Protein AF-A0A7W0F6B5-F1 (afdb_monomer_lite)

Secondary structure (DSSP, 8-state):
--HHHHHHIIIIIS---TT-EEEEEEEE--TT----HHHHHHHHHHHHHHHHHHHHHTTTSSEEEEEEEE--SSTTPPPPHHHHHHHH-HHHHHHH-

pLDDT: mean 90.69, std 7.32, range [60.78, 97.38]

Sequence (97 aa):
MTAKTLRNIFSVNLSVKKTESVLVFTDMPFKEEVVRDADRCRRERLRDIAILTAETGKGFCKKILYHEYPATGSHGAEPPKELWAMAFGEKAFNELK

Radius of gyration: 15.24 Å; chains: 1; bounding box: 41×27×35 Å

Foldseek 3Di:
DDLVVLLCVQCPVVNAAQADEEEQEDEDADPPDPADPVVNVVRVVVVVVSVSSQVSCVVHYNYYHYYYYHDPPDPPDDDDLVVVCVVPNPVVSVVVD

Structure (mmCIF, N/CA/C/O backbone):
data_AF-A0A7W0F6B5-F1
#
_entry.id   AF-A0A7W0F6B5-F1
#
loop_
_atom_site.group_PDB
_atom_site.id
_atom_site.type_symbol
_atom_site.label_atom_id
_atom_site.label_alt_id
_atom_site.label_comp_id
_atom_site.label_asym_id
_atom_site.label_entity_id
_atom_site.label_seq_id
_atom_site.pdbx_PDB_ins_code
_atom_site.Cartn_x
_atom_site.Cartn_y
_atom_site.Cartn_z
_atom_site.occupancy
_atom_site.B_iso_or_equiv
_atom_site.auth_seq_id
_atom_site.auth_comp_id
_atom_site.auth_asym_id
_atom_site.auth_atom_id
_atom_site.pdbx_PDB_model_num
ATOM 1 N N . MET 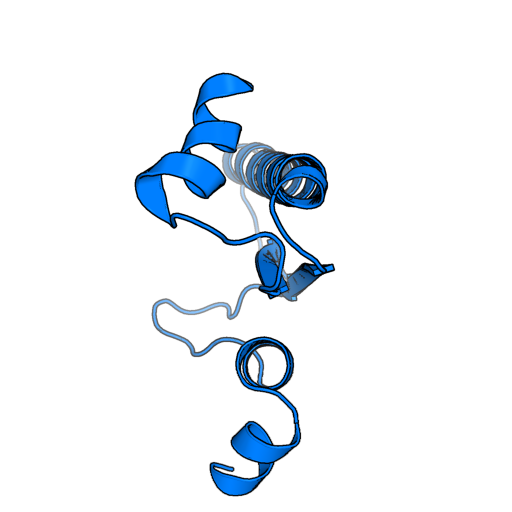A 1 1 ? 13.857 11.262 1.002 1.00 60.78 1 MET A N 1
ATOM 2 C CA . MET A 1 1 ? 12.519 11.463 1.606 1.00 60.78 1 MET A CA 1
ATOM 3 C C . MET A 1 1 ? 12.695 11.540 3.116 1.00 60.78 1 MET A C 1
ATOM 5 O O . MET A 1 1 ? 13.454 10.740 3.643 1.00 60.78 1 MET A O 1
ATOM 9 N N . THR A 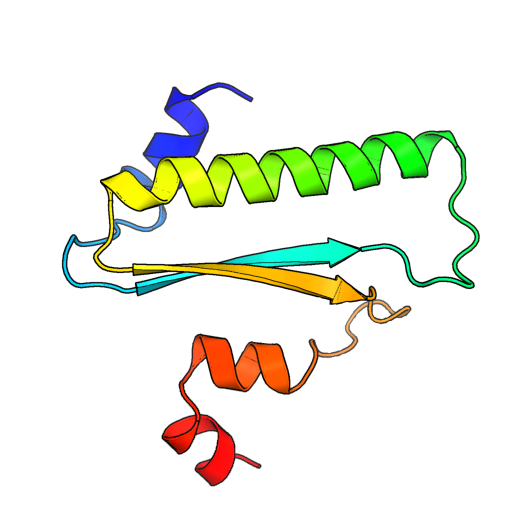1 2 ? 12.100 12.516 3.809 1.00 78.50 2 THR A N 1
ATOM 10 C CA . THR A 1 2 ? 12.285 12.638 5.270 1.00 78.50 2 THR A CA 1
ATOM 11 C C . THR A 1 2 ? 11.210 11.855 6.021 1.00 78.50 2 THR A C 1
ATOM 13 O O . THR A 1 2 ? 10.075 11.763 5.553 1.00 78.50 2 THR A O 1
ATOM 16 N N . ALA A 1 3 ? 11.523 11.349 7.217 1.00 83.06 3 ALA A N 1
ATOM 17 C CA . ALA A 1 3 ? 10.539 10.677 8.074 1.00 83.06 3 ALA A CA 1
ATOM 18 C C . ALA A 1 3 ? 9.329 11.576 8.406 1.00 83.06 3 ALA A C 1
ATOM 20 O O . ALA A 1 3 ? 8.217 11.093 8.606 1.00 83.06 3 ALA A O 1
ATOM 21 N N . LYS A 1 4 ? 9.525 12.903 8.427 1.00 93.38 4 LYS A N 1
ATOM 22 C CA . LYS A 1 4 ? 8.445 13.886 8.587 1.00 93.38 4 LYS A CA 1
ATOM 23 C C . LYS A 1 4 ? 7.468 13.852 7.410 1.00 93.38 4 LYS A C 1
ATOM 25 O O . LYS A 1 4 ? 6.265 13.873 7.636 1.00 93.38 4 LYS A O 1
ATOM 30 N N . THR A 1 5 ? 7.972 13.759 6.179 1.00 94.81 5 THR A N 1
ATOM 31 C CA . THR A 1 5 ? 7.139 13.685 4.971 1.00 94.81 5 THR A CA 1
ATOM 32 C C . THR A 1 5 ? 6.207 12.479 5.020 1.00 94.81 5 THR A C 1
ATOM 34 O O . THR A 1 5 ? 5.009 12.640 4.827 1.00 94.81 5 THR A O 1
ATOM 37 N N . LEU A 1 6 ? 6.731 11.295 5.352 1.00 93.69 6 LEU A N 1
ATOM 38 C CA . LEU A 1 6 ? 5.915 10.081 5.436 1.00 93.69 6 LEU A CA 1
ATOM 39 C C . LEU A 1 6 ? 4.860 10.167 6.536 1.00 93.69 6 LEU A C 1
ATOM 41 O O . LEU A 1 6 ? 3.708 9.828 6.300 1.00 93.69 6 LEU A O 1
ATOM 45 N N . ARG A 1 7 ? 5.211 10.689 7.716 1.00 95.38 7 ARG A N 1
ATOM 46 C CA . ARG A 1 7 ? 4.228 10.915 8.785 1.00 95.38 7 ARG A CA 1
ATOM 47 C C . ARG A 1 7 ? 3.109 11.860 8.350 1.00 95.38 7 ARG A C 1
ATOM 49 O O . ARG A 1 7 ? 1.949 11.574 8.627 1.00 95.38 7 ARG A O 1
ATOM 56 N N . ASN A 1 8 ? 3.446 12.933 7.634 1.00 97.12 8 ASN A N 1
ATOM 57 C CA . ASN A 1 8 ? 2.459 13.889 7.136 1.00 97.12 8 ASN A CA 1
ATOM 58 C C . ASN A 1 8 ? 1.480 13.262 6.134 1.00 97.12 8 ASN A C 1
ATOM 60 O O . ASN A 1 8 ? 0.319 13.658 6.135 1.00 97.12 8 ASN A O 1
ATOM 64 N N . ILE A 1 9 ? 1.896 12.262 5.344 1.00 96.44 9 ILE A N 1
ATOM 65 C CA . ILE A 1 9 ? 0.967 11.529 4.467 1.00 96.44 9 ILE A CA 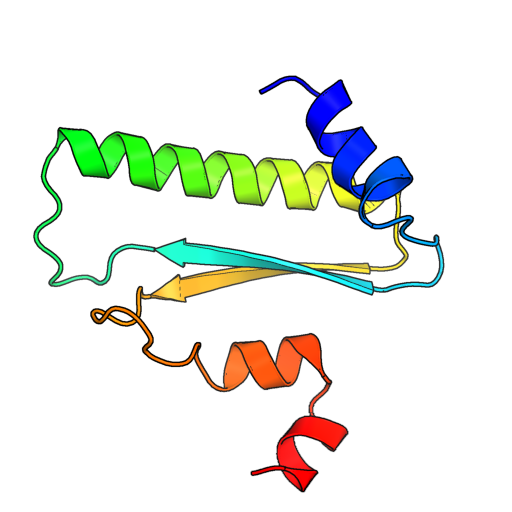1
ATOM 66 C C . ILE A 1 9 ? -0.185 10.950 5.296 1.00 96.44 9 ILE A C 1
ATOM 68 O O . ILE A 1 9 ? -1.347 11.140 4.949 1.00 96.44 9 ILE A O 1
ATOM 72 N N . PHE A 1 10 ? 0.122 10.309 6.424 1.00 97.00 10 PHE A N 1
ATOM 73 C CA . PHE A 1 10 ? -0.898 9.718 7.288 1.00 97.00 10 PHE A CA 1
ATOM 74 C C . PHE A 1 10 ? -1.675 10.767 8.087 1.00 97.00 10 PHE A C 1
ATOM 76 O O . PHE A 1 10 ? -2.899 10.706 8.124 1.00 97.00 10 PHE A O 1
ATOM 83 N N . SER A 1 11 ? -0.999 11.722 8.730 1.00 96.00 11 SER A N 1
ATOM 84 C CA . SER A 1 11 ? -1.653 12.630 9.683 1.00 96.00 11 SER A CA 1
ATOM 85 C C . SER A 1 11 ? -2.284 13.872 9.057 1.00 96.00 11 SER A C 1
ATOM 87 O O . SER A 1 11 ? -3.272 14.374 9.587 1.00 96.00 11 SER A O 1
ATOM 89 N N . VAL A 1 12 ? -1.720 14.383 7.960 1.00 96.56 12 VAL A N 1
ATOM 90 C CA . VAL A 1 12 ? -2.144 15.639 7.325 1.00 96.56 12 VAL A CA 1
ATOM 91 C C . VAL A 1 12 ? -2.910 15.360 6.040 1.00 96.56 12 VAL A C 1
ATOM 93 O O . VAL A 1 12 ? -4.036 15.819 5.902 1.00 96.56 12 VAL A O 1
ATOM 96 N N . ASN A 1 13 ? -2.321 14.608 5.106 1.00 96.94 13 ASN A N 1
ATOM 97 C CA . ASN A 1 13 ? -2.912 14.410 3.781 1.00 96.94 13 ASN A CA 1
ATOM 98 C C . ASN A 1 13 ? -4.126 13.478 3.824 1.00 96.94 13 ASN A C 1
ATOM 100 O O . ASN A 1 13 ? -5.181 13.822 3.303 1.0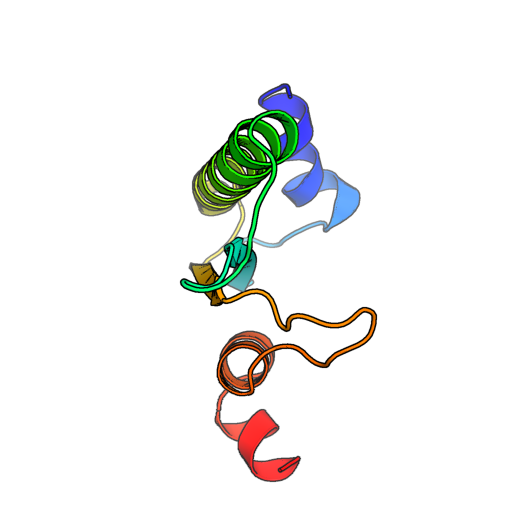0 96.94 13 ASN A O 1
ATOM 104 N N . LEU A 1 14 ? -3.961 12.298 4.422 1.00 96.06 14 LEU A N 1
ATOM 105 C CA . LEU A 1 14 ? -5.007 11.277 4.488 1.00 96.06 14 LEU A CA 1
ATOM 106 C C . LEU A 1 14 ? -5.832 11.359 5.777 1.00 96.06 14 LEU A C 1
ATOM 108 O O . LEU A 1 14 ? -6.914 10.787 5.836 1.00 96.06 14 LEU A O 1
ATOM 112 N N . SER A 1 15 ? -5.330 12.063 6.798 1.00 97.38 15 SER A N 1
ATOM 113 C CA . SER A 1 15 ? -5.969 12.205 8.114 1.00 97.38 15 SER A CA 1
ATOM 114 C C . SER A 1 15 ? -6.442 10.866 8.709 1.00 97.38 15 SER A C 1
ATOM 116 O O . SER A 1 15 ? -7.554 10.733 9.218 1.00 97.38 15 SER A O 1
ATOM 118 N N . VAL A 1 16 ? -5.575 9.855 8.622 1.00 97.19 16 VAL A N 1
ATOM 119 C CA . VAL A 1 16 ? -5.874 8.474 9.011 1.00 97.19 16 VAL A CA 1
ATOM 120 C C . VAL A 1 16 ? -6.168 8.381 10.504 1.00 97.19 16 VAL A C 1
ATOM 122 O O . VAL A 1 16 ? -5.410 8.877 11.345 1.00 97.19 16 VAL A O 1
ATOM 125 N N . LYS A 1 17 ? -7.248 7.680 10.844 1.00 97.06 17 LYS A N 1
ATOM 126 C CA . LYS A 1 17 ? -7.676 7.430 12.221 1.00 97.06 17 LYS A CA 1
ATOM 127 C C . LYS A 1 17 ? -7.142 6.100 12.737 1.00 97.06 17 LYS A C 1
ATOM 129 O O . LYS A 1 17 ? -7.011 5.112 12.017 1.00 97.06 17 LYS A O 1
ATOM 134 N N . LYS A 1 18 ? -6.972 6.024 14.058 1.00 96.00 18 LYS A N 1
ATOM 135 C CA . LYS A 1 18 ? -6.522 4.814 14.771 1.00 96.00 18 LYS A CA 1
ATOM 136 C C . LYS A 1 18 ? -7.432 3.599 14.592 1.00 96.00 18 LYS A C 1
ATOM 138 O O . LYS A 1 18 ? -6.998 2.489 14.864 1.00 96.00 18 LYS A O 1
ATOM 143 N N . THR A 1 19 ? -8.679 3.794 14.172 1.00 96.94 19 THR A N 1
ATOM 144 C CA . THR A 1 19 ? -9.660 2.727 13.927 1.00 96.94 19 THR A CA 1
ATOM 145 C C . THR A 1 19 ? -9.651 2.215 12.489 1.00 96.94 19 THR A C 1
ATOM 147 O O . THR A 1 19 ? -10.230 1.165 12.220 1.00 96.94 19 THR A O 1
ATOM 150 N N . GLU A 1 20 ? -9.025 2.947 11.568 1.00 96.00 20 GLU A N 1
ATOM 151 C CA . GLU A 1 20 ? -9.045 2.652 10.137 1.00 96.00 20 GLU A CA 1
ATOM 152 C C . GLU A 1 20 ? -7.986 1.613 9.763 1.00 96.00 20 GLU A C 1
ATOM 154 O O . GLU A 1 20 ? -7.046 1.339 10.516 1.00 96.00 20 GLU A O 1
ATOM 159 N N . SER A 1 21 ? -8.165 1.014 8.588 1.00 95.81 21 SER A N 1
ATOM 160 C CA . SER A 1 21 ? -7.180 0.134 7.964 1.00 95.81 21 SER A CA 1
ATOM 161 C C . SER A 1 21 ? -6.625 0.813 6.720 1.00 95.81 21 SER A C 1
ATOM 163 O O . SER A 1 21 ? -7.378 1.450 5.989 1.00 95.81 21 SER A O 1
ATOM 165 N N . VAL A 1 22 ? -5.324 0.676 6.480 1.00 97.12 22 VAL A N 1
ATOM 166 C CA . VAL A 1 22 ? -4.650 1.270 5.321 1.00 97.12 22 VAL A CA 1
ATOM 167 C C . VAL A 1 22 ? -3.996 0.175 4.494 1.00 97.12 22 VAL A C 1
ATOM 169 O O . VAL A 1 22 ? -3.304 -0.684 5.039 1.00 97.12 22 VAL A O 1
ATOM 172 N N . LEU A 1 23 ? -4.190 0.226 3.179 1.00 97.38 23 LEU A N 1
ATOM 173 C CA . LEU A 1 23 ? -3.484 -0.602 2.209 1.00 97.38 23 LEU A CA 1
ATOM 174 C C . LEU A 1 23 ? -2.407 0.241 1.524 1.00 97.38 23 LEU A C 1
ATOM 176 O O . LEU A 1 23 ? -2.704 1.269 0.920 1.00 97.38 23 LEU A O 1
ATOM 180 N N . VAL A 1 24 ? -1.159 -0.202 1.621 1.00 97.06 24 VAL A N 1
ATOM 181 C CA . VAL A 1 24 ? -0.019 0.342 0.885 1.00 97.06 24 VAL A CA 1
ATOM 182 C C . VAL A 1 24 ? 0.382 -0.697 -0.147 1.00 97.06 24 VAL A C 1
ATOM 184 O O . VAL A 1 24 ? 0.610 -1.855 0.198 1.00 97.06 24 VAL A O 1
ATOM 187 N N . PHE A 1 25 ? 0.479 -0.303 -1.408 1.00 95.88 25 PHE A N 1
ATOM 188 C CA . PHE A 1 25 ? 0.873 -1.219 -2.467 1.00 95.8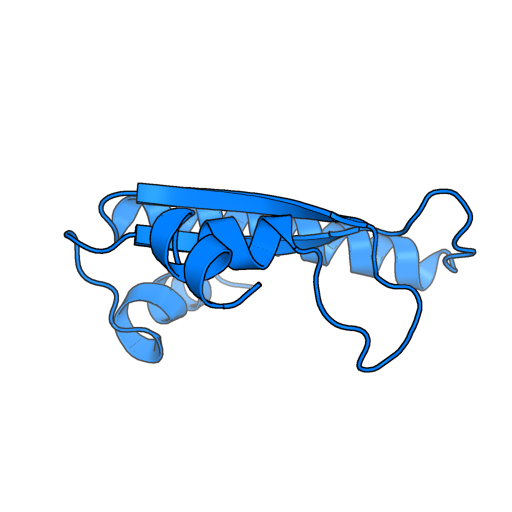8 25 PHE A CA 1
ATOM 189 C C . PHE A 1 25 ? 1.848 -0.576 -3.441 1.00 95.88 25 PHE A C 1
ATOM 191 O O . PHE A 1 25 ? 1.916 0.647 -3.554 1.00 95.88 25 PHE A O 1
ATOM 198 N N . THR A 1 26 ? 2.599 -1.418 -4.142 1.00 94.19 26 THR A N 1
ATOM 199 C CA . THR A 1 26 ? 3.497 -1.003 -5.220 1.00 94.19 26 THR A CA 1
ATOM 200 C C . THR A 1 26 ? 3.578 -2.090 -6.276 1.00 94.19 26 THR A C 1
ATOM 202 O O . THR A 1 26 ? 3.426 -3.275 -5.973 1.00 94.19 26 THR A O 1
ATOM 205 N N . ASP A 1 27 ? 3.829 -1.684 -7.513 1.00 91.00 27 ASP A N 1
ATOM 206 C CA . ASP A 1 27 ? 4.107 -2.612 -8.591 1.00 91.00 27 ASP A CA 1
ATOM 207 C C . ASP A 1 27 ? 5.603 -2.958 -8.656 1.00 91.00 27 ASP A C 1
ATOM 209 O O . ASP A 1 27 ? 6.477 -2.153 -8.319 1.00 91.00 27 ASP A O 1
ATOM 213 N N . MET A 1 28 ? 5.892 -4.179 -9.093 1.00 89.19 28 MET A N 1
ATOM 214 C CA . MET A 1 28 ? 7.237 -4.702 -9.317 1.00 89.19 28 MET A CA 1
ATOM 215 C C . MET A 1 28 ? 7.398 -5.086 -10.787 1.00 89.19 28 MET A C 1
ATOM 217 O O . MET A 1 28 ? 6.434 -5.568 -11.384 1.00 89.19 28 MET A O 1
ATOM 221 N N . PRO A 1 29 ? 8.591 -4.920 -11.387 1.00 86.50 29 PRO A N 1
ATOM 222 C CA . PRO A 1 29 ? 8.824 -5.411 -12.737 1.00 86.50 29 PRO A CA 1
ATOM 223 C C . PRO A 1 29 ? 8.447 -6.888 -12.874 1.00 86.50 29 PRO A C 1
ATOM 225 O O . PRO A 1 29 ? 8.810 -7.698 -12.016 1.00 86.50 29 PRO A O 1
ATOM 228 N N . PHE A 1 30 ? 7.719 -7.244 -13.933 1.00 82.94 30 PHE A N 1
ATOM 229 C CA . PHE A 1 30 ? 7.430 -8.654 -14.213 1.00 82.94 30 PHE A CA 1
ATOM 230 C C . PHE A 1 30 ? 8.671 -9.345 -14.803 1.00 82.94 30 PHE A C 1
ATOM 232 O O . PHE A 1 30 ? 9.609 -8.687 -15.253 1.00 82.94 30 PHE A O 1
ATOM 239 N N . LYS A 1 31 ? 8.722 -10.683 -14.753 1.00 74.38 31 LYS A N 1
ATOM 240 C CA . LYS A 1 31 ? 9.950 -11.460 -15.019 1.00 74.38 31 LYS A CA 1
ATOM 241 C C . LYS A 1 31 ? 10.547 -11.212 -16.407 1.00 74.38 31 LYS A C 1
ATOM 243 O O . LYS A 1 31 ? 11.763 -11.258 -16.561 1.00 74.38 31 LYS A O 1
ATOM 248 N N . GLU A 1 32 ? 9.700 -10.952 -17.392 1.00 78.94 32 GLU A N 1
ATOM 249 C CA . GLU A 1 32 ? 10.069 -10.754 -18.791 1.00 78.94 32 GLU A CA 1
ATOM 250 C C . GLU A 1 32 ? 10.220 -9.263 -19.167 1.00 78.94 32 GLU A C 1
ATOM 252 O O . GLU A 1 32 ? 10.519 -8.942 -20.317 1.00 78.94 32 GLU A O 1
ATOM 257 N N . GLU A 1 33 ? 10.031 -8.337 -18.217 1.00 79.38 33 GLU A N 1
ATOM 258 C CA . GLU A 1 33 ? 10.173 -6.897 -18.447 1.00 79.38 33 GLU A CA 1
ATOM 259 C C . GLU A 1 33 ? 11.651 -6.521 -18.621 1.00 79.38 33 GLU A C 1
ATOM 261 O O . GLU A 1 33 ? 12.476 -6.676 -17.715 1.00 79.38 33 GLU A O 1
ATOM 266 N N . VAL A 1 34 ? 11.999 -5.961 -19.782 1.00 80.19 34 VAL A N 1
ATOM 267 C CA . VAL A 1 34 ? 13.344 -5.423 -20.021 1.00 80.19 34 VAL A CA 1
ATOM 268 C C . VAL A 1 34 ? 13.449 -4.040 -19.386 1.00 80.19 34 VAL A C 1
ATOM 270 O O . VAL A 1 34 ? 13.157 -3.015 -20.003 1.00 80.19 34 VAL A O 1
ATOM 273 N N . VAL A 1 35 ? 13.882 -4.013 -18.128 1.00 80.25 35 VAL A N 1
ATOM 274 C CA . VAL A 1 35 ? 14.135 -2.774 -17.388 1.00 80.25 35 VAL A CA 1
ATOM 275 C C . VAL A 1 35 ? 15.576 -2.327 -17.616 1.00 80.25 35 VAL A C 1
ATOM 277 O O . VAL A 1 35 ? 16.516 -3.066 -17.320 1.00 80.25 35 VAL A O 1
ATOM 280 N N . ARG A 1 36 ? 15.756 -1.100 -18.116 1.00 84.50 36 ARG A N 1
ATOM 281 C CA . ARG A 1 36 ? 17.078 -0.463 -18.237 1.00 84.50 36 ARG A CA 1
ATOM 282 C C . ARG A 1 36 ? 17.713 -0.318 -16.853 1.00 84.50 36 ARG A C 1
ATOM 284 O O . ARG A 1 36 ? 17.008 -0.043 -15.887 1.00 84.50 36 ARG A O 1
ATOM 291 N N . ASP A 1 37 ? 19.036 -0.401 -16.748 1.00 80.50 37 ASP A N 1
ATOM 292 C CA . ASP A 1 37 ? 19.727 -0.355 -15.445 1.00 80.50 37 ASP A CA 1
ATOM 293 C C . ASP A 1 37 ? 19.393 0.897 -14.618 1.00 80.50 37 ASP A C 1
ATOM 295 O O . ASP A 1 37 ? 19.160 0.813 -13.411 1.00 80.50 37 ASP A O 1
ATOM 299 N N . ALA A 1 38 ? 19.267 2.054 -15.276 1.00 78.38 38 ALA A N 1
ATOM 300 C CA . ALA A 1 38 ? 18.851 3.297 -14.626 1.00 78.38 38 ALA A CA 1
ATOM 301 C C . ALA A 1 38 ? 17.428 3.219 -14.032 1.00 78.38 38 ALA A C 1
ATOM 303 O O . ALA A 1 38 ? 17.163 3.772 -12.962 1.00 78.38 38 ALA A O 1
ATOM 304 N N . ASP A 1 39 ? 16.515 2.509 -14.699 1.00 85.06 39 ASP A N 1
ATOM 305 C CA . ASP A 1 39 ? 15.151 2.298 -14.219 1.00 85.06 39 ASP A CA 1
ATOM 306 C C . ASP A 1 39 ? 15.079 1.226 -13.130 1.00 85.06 39 ASP A C 1
ATOM 308 O O . ASP A 1 39 ? 14.245 1.339 -12.233 1.00 85.06 39 ASP A O 1
ATOM 312 N N . ARG A 1 40 ? 15.980 0.236 -13.137 1.00 84.94 40 ARG A N 1
ATOM 313 C CA . ARG A 1 40 ? 16.037 -0.817 -12.113 1.00 84.94 40 ARG A CA 1
ATOM 314 C C . ARG A 1 40 ? 16.267 -0.227 -10.726 1.00 84.94 40 ARG A C 1
ATOM 316 O O . ARG A 1 40 ? 15.442 -0.430 -9.839 1.00 84.94 40 ARG A O 1
ATOM 323 N N . CYS A 1 41 ? 17.307 0.595 -10.564 1.00 86.56 41 CYS A N 1
ATOM 324 C CA . CYS A 1 41 ? 17.567 1.262 -9.285 1.00 86.56 41 CYS A CA 1
ATOM 325 C C . CYS A 1 41 ? 16.406 2.173 -8.861 1.00 86.56 41 CYS A C 1
ATOM 327 O O . CYS A 1 41 ? 16.108 2.299 -7.674 1.00 86.56 41 CYS A O 1
ATOM 329 N N . ARG A 1 42 ? 15.741 2.833 -9.817 1.00 88.38 42 ARG A N 1
ATOM 330 C CA . ARG A 1 42 ? 14.573 3.672 -9.522 1.00 88.38 42 ARG A CA 1
ATOM 331 C C . ARG A 1 42 ? 13.398 2.833 -9.010 1.00 88.38 42 ARG A C 1
ATOM 333 O O . ARG A 1 42 ? 12.764 3.236 -8.040 1.00 88.38 42 ARG A O 1
ATOM 340 N N . ARG A 1 43 ? 13.128 1.679 -9.627 1.00 87.81 43 ARG A N 1
ATOM 341 C CA . ARG A 1 43 ? 12.063 0.735 -9.241 1.00 87.81 43 ARG A CA 1
ATOM 342 C C . ARG A 1 43 ? 12.322 0.121 -7.865 1.00 87.81 43 ARG A C 1
ATOM 344 O O . ARG A 1 43 ? 11.423 0.117 -7.032 1.00 87.81 43 ARG A O 1
ATOM 351 N N . GLU A 1 44 ? 13.554 -0.295 -7.588 1.00 88.38 44 GLU A N 1
ATOM 352 C CA . GLU A 1 44 ? 13.956 -0.796 -6.264 1.00 88.38 44 GLU A CA 1
ATOM 353 C C . GLU A 1 44 ? 13.735 0.259 -5.172 1.00 88.38 44 GLU A C 1
ATOM 355 O O . GLU A 1 44 ? 13.125 -0.021 -4.145 1.00 88.38 44 GLU A O 1
ATOM 360 N N . ARG A 1 45 ? 14.100 1.520 -5.435 1.00 91.12 45 ARG A N 1
ATOM 361 C CA . ARG A 1 45 ? 13.845 2.617 -4.488 1.00 91.12 45 ARG A CA 1
ATOM 362 C C . ARG A 1 45 ? 12.358 2.881 -4.248 1.00 91.12 45 ARG A C 1
ATOM 364 O O . ARG A 1 45 ? 11.997 3.293 -3.149 1.00 91.12 45 ARG A O 1
ATOM 371 N N . LEU A 1 46 ? 11.492 2.694 -5.249 1.00 92.06 46 LEU A N 1
ATOM 372 C CA . LEU A 1 46 ? 10.041 2.831 -5.060 1.00 92.06 46 LEU A CA 1
ATOM 373 C C . LEU A 1 46 ? 9.511 1.761 -4.109 1.00 92.06 46 LEU A C 1
ATOM 375 O O . LEU A 1 46 ? 8.734 2.080 -3.208 1.00 92.06 46 LEU A O 1
ATOM 379 N N . ARG A 1 47 ? 10.000 0.527 -4.253 1.00 93.69 47 ARG A N 1
ATOM 380 C CA . ARG A 1 47 ? 9.706 -0.558 -3.320 1.00 93.69 47 ARG A CA 1
ATOM 381 C C . ARG A 1 47 ? 10.131 -0.198 -1.897 1.00 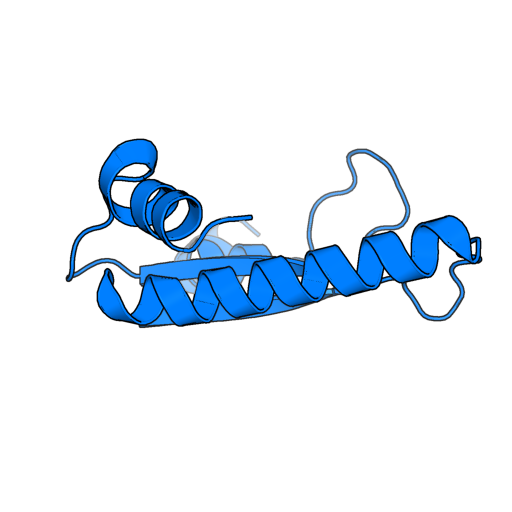93.69 47 ARG A C 1
ATOM 383 O O . ARG A 1 47 ? 9.309 -0.278 -0.987 1.00 93.69 47 ARG A O 1
ATOM 390 N N . ASP A 1 48 ? 11.360 0.283 -1.715 1.00 94.00 48 ASP A N 1
ATOM 391 C CA . ASP A 1 48 ? 11.870 0.692 -0.399 1.00 94.00 48 ASP A CA 1
ATOM 392 C C . ASP A 1 48 ? 11.016 1.801 0.230 1.00 94.00 48 ASP A C 1
ATOM 394 O O . ASP A 1 48 ? 10.713 1.771 1.425 1.00 94.00 48 ASP A O 1
ATOM 398 N N . ILE A 1 49 ? 10.578 2.775 -0.576 1.00 94.94 49 ILE A N 1
ATOM 399 C CA . ILE A 1 49 ? 9.672 3.840 -0.130 1.00 94.94 49 ILE A CA 1
ATOM 400 C C . ILE A 1 49 ? 8.321 3.259 0.295 1.00 94.94 49 ILE A C 1
ATOM 402 O O . ILE A 1 49 ? 7.782 3.681 1.320 1.00 94.94 49 ILE A O 1
ATOM 406 N N . ALA A 1 50 ? 7.769 2.304 -0.454 1.00 96.06 50 ALA A N 1
ATOM 407 C CA . ALA A 1 50 ? 6.491 1.680 -0.130 1.00 96.06 50 ALA A CA 1
ATOM 408 C C . ALA A 1 50 ? 6.571 0.880 1.183 1.00 96.06 50 ALA A C 1
ATOM 410 O O . ALA A 1 50 ? 5.714 1.049 2.053 1.00 96.06 50 ALA A O 1
ATOM 411 N N . ILE A 1 51 ? 7.647 0.109 1.381 1.00 96.00 51 ILE A N 1
ATOM 412 C CA . ILE A 1 51 ? 7.927 -0.600 2.640 1.00 96.00 51 ILE A CA 1
ATOM 413 C C . ILE A 1 51 ? 8.041 0.402 3.793 1.00 96.00 51 ILE A C 1
ATOM 415 O O . ILE A 1 51 ? 7.348 0.276 4.803 1.00 96.00 51 ILE A O 1
ATOM 419 N N . LEU A 1 52 ? 8.852 1.451 3.636 1.00 96.31 52 LEU A N 1
ATOM 420 C CA . LEU A 1 52 ? 9.034 2.467 4.674 1.00 96.31 52 LEU A CA 1
ATOM 421 C C . LEU A 1 52 ? 7.727 3.209 5.000 1.00 96.31 52 LEU A C 1
ATOM 423 O O . LEU A 1 52 ? 7.482 3.573 6.154 1.00 96.31 52 LEU A O 1
ATOM 427 N N . THR A 1 53 ? 6.873 3.420 3.998 1.00 96.81 53 THR A N 1
ATOM 428 C CA . THR A 1 53 ? 5.540 4.012 4.166 1.00 96.81 53 THR A CA 1
ATOM 429 C C . THR A 1 53 ? 4.643 3.093 4.991 1.00 96.81 53 THR A C 1
ATOM 431 O O . THR A 1 53 ? 4.039 3.556 5.960 1.00 96.81 53 THR A O 1
ATOM 434 N N . ALA A 1 54 ? 4.603 1.796 4.672 1.00 97.31 54 ALA A N 1
ATOM 435 C CA . ALA A 1 54 ? 3.838 0.806 5.426 1.00 97.31 54 ALA A CA 1
ATOM 436 C C . ALA A 1 54 ? 4.315 0.703 6.885 1.00 97.31 54 ALA A C 1
ATOM 438 O O . ALA A 1 54 ? 3.498 0.734 7.806 1.00 97.31 54 ALA A O 1
ATOM 439 N N . GLU A 1 55 ? 5.629 0.671 7.119 1.00 96.62 55 GLU A N 1
ATOM 440 C CA . GLU A 1 55 ? 6.199 0.647 8.471 1.00 96.62 55 GLU A CA 1
ATOM 441 C C . GLU A 1 55 ? 5.865 1.917 9.262 1.00 96.62 55 GLU A C 1
ATOM 443 O O . GLU A 1 55 ? 5.436 1.844 10.414 1.00 96.62 55 GLU A O 1
ATOM 448 N N . THR A 1 56 ? 5.974 3.090 8.631 1.00 95.62 56 THR A N 1
ATOM 449 C CA . THR A 1 56 ? 5.609 4.367 9.265 1.00 95.62 56 THR A CA 1
ATOM 450 C C . THR A 1 56 ? 4.121 4.401 9.631 1.00 95.62 56 THR A C 1
ATOM 452 O O . THR A 1 56 ? 3.755 4.882 10.706 1.00 95.62 56 THR A O 1
ATOM 455 N N . GLY A 1 57 ? 3.258 3.868 8.763 1.00 95.75 57 GLY A N 1
ATOM 456 C CA . GLY A 1 57 ? 1.806 3.875 8.930 1.00 95.75 57 GLY A CA 1
ATOM 457 C C . GLY A 1 57 ? 1.278 2.998 10.067 1.00 95.75 57 GLY A C 1
ATOM 458 O O . GLY A 1 57 ? 0.198 3.288 10.589 1.00 95.75 57 GLY A O 1
ATOM 459 N N . LYS A 1 58 ? 2.038 1.987 10.525 1.00 95.31 58 LYS A N 1
ATOM 460 C CA . LYS A 1 58 ? 1.666 1.138 11.681 1.00 95.31 58 LYS A CA 1
ATOM 461 C C . LYS A 1 58 ? 1.360 1.957 12.934 1.00 95.31 58 LYS A C 1
ATOM 463 O O . LYS A 1 58 ? 0.513 1.582 13.735 1.00 95.31 58 LYS A O 1
ATOM 468 N N . GLY A 1 59 ? 2.022 3.103 13.087 1.00 94.69 59 GLY A N 1
ATOM 469 C CA . GLY A 1 59 ? 1.792 4.023 14.194 1.00 94.69 59 GLY A CA 1
ATOM 470 C C . GLY A 1 59 ? 0.516 4.865 14.080 1.00 94.69 59 GLY A C 1
ATOM 471 O O . GLY A 1 59 ? 0.178 5.531 15.053 1.00 94.69 59 GLY A O 1
ATOM 472 N N . PHE A 1 60 ? -0.201 4.872 12.953 1.00 96.19 60 PHE A N 1
ATOM 473 C CA . PHE A 1 60 ? -1.328 5.788 12.692 1.00 96.19 60 PHE A CA 1
ATOM 474 C C . PHE A 1 60 ? -2.692 5.101 12.582 1.00 96.19 60 PHE A C 1
ATOM 476 O O . PHE A 1 60 ? -3.707 5.738 12.850 1.00 96.19 60 PHE A O 1
ATOM 483 N N . CYS A 1 61 ? -2.726 3.814 12.248 1.00 96.69 61 CYS A N 1
ATOM 484 C CA . CYS A 1 61 ? -3.950 3.072 11.945 1.00 96.69 61 CYS A CA 1
ATOM 485 C C . CYS A 1 61 ? -4.078 1.801 12.796 1.00 96.69 61 CYS A C 1
ATOM 487 O O . CYS A 1 61 ? -3.143 1.410 13.494 1.00 96.69 61 CYS A O 1
ATOM 489 N N . LYS A 1 62 ? -5.241 1.143 12.733 1.00 97.00 62 LYS A N 1
ATOM 490 C CA . LYS A 1 62 ? -5.479 -0.142 13.409 1.00 97.00 62 LYS A CA 1
ATOM 491 C C . LYS A 1 62 ? -4.704 -1.269 12.737 1.00 97.00 62 LYS A C 1
ATOM 493 O O . LYS A 1 62 ? -4.212 -2.179 13.400 1.00 97.00 62 LYS A O 1
ATOM 498 N N . LYS A 1 63 ? -4.675 -1.242 11.406 1.00 96.88 63 LYS A N 1
ATOM 499 C CA . LYS A 1 63 ? -4.119 -2.300 10.569 1.00 96.88 63 LYS A CA 1
ATOM 500 C C . LYS A 1 63 ? -3.505 -1.686 9.322 1.00 96.88 63 LYS A C 1
ATOM 502 O O . LYS A 1 63 ? -4.168 -0.925 8.623 1.00 96.88 63 LYS A O 1
ATOM 507 N N . ILE A 1 64 ? -2.275 -2.085 9.025 1.00 97.31 64 ILE A N 1
ATOM 508 C CA . ILE A 1 64 ? -1.639 -1.806 7.743 1.00 97.31 64 ILE A CA 1
ATOM 509 C C . ILE A 1 64 ? -1.535 -3.103 6.946 1.00 97.31 64 ILE A C 1
ATOM 511 O O . ILE A 1 64 ? -1.199 -4.154 7.495 1.00 97.31 64 ILE A O 1
ATOM 515 N N . LEU A 1 65 ? -1.850 -3.030 5.662 1.00 96.94 65 LEU A N 1
ATOM 516 C CA . LEU A 1 65 ? -1.617 -4.083 4.688 1.00 96.94 65 LEU A CA 1
ATOM 517 C C . LEU A 1 65 ? -0.563 -3.581 3.709 1.00 96.94 65 LEU A C 1
ATOM 519 O O . LEU A 1 65 ? -0.649 -2.446 3.246 1.00 96.94 65 LEU A O 1
ATOM 523 N N . TYR A 1 66 ? 0.421 -4.424 3.412 1.00 97.19 66 TYR A N 1
ATOM 524 C CA . TYR A 1 66 ? 1.411 -4.166 2.377 1.00 97.19 66 TYR A CA 1
ATOM 525 C C . TYR A 1 66 ? 1.285 -5.228 1.291 1.00 97.19 66 TYR A C 1
ATOM 527 O O . TYR A 1 66 ? 1.223 -6.415 1.614 1.00 97.19 66 TYR A O 1
ATOM 535 N N . HIS A 1 67 ? 1.227 -4.808 0.030 1.00 96.19 67 HIS A N 1
ATOM 536 C CA . HIS A 1 67 ? 1.110 -5.727 -1.095 1.00 96.19 67 HIS A CA 1
ATOM 537 C C . HIS A 1 67 ? 1.970 -5.290 -2.284 1.00 96.19 67 HIS A C 1
ATOM 539 O O . HIS A 1 67 ? 1.946 -4.134 -2.702 1.00 96.19 67 HIS A O 1
ATOM 545 N N . GLU A 1 68 ? 2.705 -6.240 -2.847 1.00 94.69 68 GLU A N 1
ATOM 546 C CA . GLU A 1 68 ? 3.455 -6.076 -4.089 1.00 94.69 68 GLU A CA 1
ATOM 547 C C . GLU A 1 68 ? 2.766 -6.894 -5.179 1.00 94.69 68 GLU A C 1
ATOM 549 O O . GLU A 1 68 ? 2.389 -8.040 -4.932 1.00 94.69 68 GLU A O 1
ATOM 554 N N . TYR A 1 69 ? 2.632 -6.335 -6.381 1.00 92.38 69 TYR A N 1
ATOM 555 C CA . TYR A 1 69 ? 2.098 -7.067 -7.531 1.00 92.38 69 TYR A CA 1
ATOM 556 C C . TYR A 1 69 ? 2.923 -6.820 -8.802 1.00 92.38 69 TYR A C 1
ATOM 558 O O . TYR A 1 69 ? 3.592 -5.792 -8.905 1.00 92.38 69 TYR A O 1
ATOM 566 N N . PRO A 1 70 ? 2.913 -7.739 -9.785 1.00 90.19 70 PRO A N 1
ATOM 567 C CA . PRO A 1 70 ? 3.600 -7.522 -11.055 1.00 90.19 70 PRO A CA 1
ATOM 568 C C . PRO A 1 70 ? 2.998 -6.341 -11.821 1.00 90.19 70 PRO A C 1
ATOM 570 O O . PRO A 1 70 ? 1.778 -6.238 -11.942 1.00 90.19 70 PRO A O 1
ATOM 573 N N . ALA A 1 71 ? 3.844 -5.475 -12.372 1.00 87.69 71 ALA A N 1
ATOM 574 C CA . ALA A 1 71 ? 3.411 -4.362 -13.203 1.00 87.69 71 ALA A CA 1
ATOM 575 C C . ALA A 1 71 ? 2.537 -4.866 -14.359 1.00 87.69 71 ALA A C 1
ATOM 577 O O . ALA A 1 71 ? 2.855 -5.853 -15.020 1.00 87.69 71 ALA A O 1
ATOM 578 N N . THR A 1 72 ? 1.435 -4.166 -14.619 1.00 85.62 72 THR A N 1
ATOM 579 C CA . THR A 1 72 ? 0.393 -4.592 -15.568 1.00 85.62 72 THR A CA 1
ATOM 580 C C . THR A 1 72 ? 0.808 -4.458 -17.039 1.00 85.62 72 THR A C 1
ATOM 582 O O . THR A 1 72 ? 0.051 -4.825 -17.934 1.00 85.62 72 THR A O 1
ATOM 585 N N . GLY A 1 73 ? 2.009 -3.938 -17.313 1.00 76.44 73 GLY A N 1
ATOM 586 C CA . GLY A 1 73 ? 2.622 -3.892 -18.645 1.00 76.44 73 GLY A CA 1
ATOM 587 C C . GLY A 1 73 ? 2.039 -2.854 -19.611 1.00 76.44 73 GLY A C 1
ATOM 588 O O . GLY A 1 73 ? 2.622 -2.626 -20.667 1.00 76.44 73 GLY A O 1
ATOM 589 N N . SER A 1 74 ? 0.936 -2.184 -19.262 1.00 75.62 74 SER A N 1
ATOM 590 C CA . SER A 1 74 ? 0.307 -1.151 -20.092 1.00 75.62 74 SER A CA 1
ATOM 591 C C . SER A 1 74 ? -0.150 0.046 -19.261 1.00 75.62 74 SER A C 1
ATOM 593 O O . SER A 1 74 ? -0.635 -0.100 -18.138 1.00 75.62 74 SER A O 1
ATOM 595 N N . HIS A 1 75 ? -0.018 1.250 -19.824 1.00 73.38 75 HIS A N 1
ATOM 596 C CA . HIS A 1 75 ? -0.589 2.451 -19.216 1.00 73.38 75 HIS A CA 1
ATOM 597 C C . HIS A 1 75 ? -2.118 2.341 -19.191 1.00 73.38 75 HIS A C 1
ATOM 599 O O . HIS A 1 75 ? -2.743 2.060 -20.210 1.00 73.38 75 HIS A O 1
ATOM 605 N N . GLY A 1 76 ? -2.713 2.569 -18.019 1.00 78.19 76 GLY A N 1
ATOM 606 C CA . GLY A 1 76 ? -4.164 2.505 -17.828 1.00 78.19 76 GLY A CA 1
ATOM 607 C C . GLY A 1 76 ? -4.732 1.093 -17.669 1.00 78.19 76 GLY A C 1
ATOM 608 O O . GLY A 1 76 ? -5.947 0.953 -17.577 1.00 78.19 76 GLY A O 1
ATOM 609 N N . ALA A 1 77 ? -3.893 0.053 -17.620 1.00 85.88 77 ALA A N 1
ATOM 610 C CA . ALA A 1 77 ? -4.364 -1.277 -17.260 1.00 85.88 77 ALA A CA 1
ATOM 611 C C . ALA A 1 77 ? -4.759 -1.326 -15.778 1.00 85.88 77 ALA A C 1
ATOM 613 O O . ALA A 1 77 ? -4.006 -0.886 -14.905 1.00 85.88 77 ALA A O 1
ATOM 614 N N . GLU A 1 78 ? -5.941 -1.885 -15.527 1.00 86.69 78 GLU A N 1
ATOM 615 C CA . GLU A 1 78 ? -6.507 -2.069 -14.193 1.00 86.69 78 GLU A CA 1
ATOM 616 C C . GLU A 1 78 ? -5.570 -2.890 -13.286 1.00 86.69 78 GLU A C 1
ATOM 618 O O . GLU A 1 78 ? -4.976 -3.875 -13.744 1.00 86.69 78 GLU A O 1
ATOM 623 N N . PRO A 1 79 ? -5.453 -2.539 -11.992 1.00 86.25 79 PRO A N 1
ATOM 624 C CA . PRO A 1 79 ? -4.752 -3.360 -11.016 1.00 86.25 79 PRO A CA 1
ATOM 625 C C . PRO A 1 79 ? -5.355 -4.770 -10.880 1.00 86.25 79 PRO A C 1
ATOM 627 O O . PRO A 1 79 ? -6.536 -4.980 -11.181 1.00 86.25 79 PRO A O 1
ATOM 630 N N . PRO A 1 80 ? -4.586 -5.746 -10.360 1.00 90.75 80 PRO A N 1
ATOM 631 C CA . PRO A 1 80 ? -5.072 -7.104 -10.140 1.00 90.75 80 PRO A CA 1
ATOM 632 C C . PRO A 1 80 ? -6.326 -7.159 -9.260 1.00 90.75 80 PRO A C 1
ATOM 634 O O . PRO A 1 80 ? -6.459 -6.414 -8.290 1.00 90.75 80 PRO A O 1
ATOM 637 N N . LYS A 1 81 ? -7.218 -8.115 -9.551 1.00 91.62 81 LYS A N 1
ATOM 638 C CA . LYS A 1 81 ? -8.468 -8.364 -8.801 1.00 91.62 81 LYS A CA 1
ATOM 639 C C . LYS A 1 81 ? -8.253 -8.496 -7.292 1.00 91.62 81 LYS A C 1
ATOM 641 O O . LYS A 1 81 ? -9.059 -8.014 -6.505 1.00 91.62 81 LYS A O 1
ATOM 646 N N . GLU A 1 82 ? -7.145 -9.109 -6.899 1.00 91.75 82 GLU A N 1
ATOM 647 C CA . GLU A 1 82 ? -6.750 -9.274 -5.500 1.00 91.75 82 GLU A CA 1
ATOM 648 C C . GLU A 1 82 ? -6.599 -7.924 -4.788 1.00 91.75 82 GLU A C 1
ATOM 650 O O . GLU A 1 82 ? -7.043 -7.776 -3.651 1.00 91.75 82 GLU A O 1
ATOM 655 N N . LEU A 1 83 ? -6.044 -6.909 -5.464 1.00 93.69 83 LEU A N 1
ATOM 656 C CA . LEU A 1 83 ? -5.876 -5.570 -4.900 1.00 93.69 83 LEU A CA 1
ATOM 657 C C . LEU A 1 83 ? -7.228 -4.901 -4.629 1.00 93.69 83 LEU A C 1
ATOM 659 O O . LEU A 1 83 ? -7.406 -4.269 -3.588 1.00 93.69 83 LEU A O 1
ATOM 663 N N . TRP A 1 84 ? -8.197 -5.102 -5.523 1.00 93.25 84 TRP A N 1
ATOM 664 C CA . TRP A 1 84 ? -9.573 -4.643 -5.337 1.00 93.25 84 TRP A CA 1
ATOM 665 C C . TRP A 1 84 ? -10.235 -5.323 -4.134 1.00 93.25 84 TRP A C 1
ATOM 667 O O . TRP A 1 84 ? -10.792 -4.642 -3.271 1.00 93.25 84 TRP A O 1
ATOM 677 N N . ALA A 1 85 ? -10.103 -6.645 -4.012 1.00 94.19 85 ALA A N 1
ATOM 678 C CA . ALA A 1 85 ? -10.604 -7.383 -2.855 1.00 94.19 85 ALA A CA 1
ATOM 679 C C . ALA A 1 85 ? -9.949 -6.926 -1.538 1.00 94.19 85 ALA A C 1
ATOM 681 O O . ALA A 1 85 ? -10.631 -6.785 -0.524 1.00 94.19 85 ALA A O 1
ATOM 682 N N . MET A 1 86 ? -8.648 -6.615 -1.543 1.00 94.50 86 MET A N 1
ATOM 683 C CA . MET A 1 86 ? -7.949 -6.075 -0.371 1.00 94.50 86 MET A CA 1
ATOM 684 C C . MET A 1 86 ? -8.401 -4.659 0.003 1.00 94.50 86 MET A C 1
ATOM 686 O O . MET A 1 86 ? -8.474 -4.345 1.192 1.00 94.50 86 MET A O 1
ATOM 690 N N . ALA A 1 87 ? -8.691 -3.806 -0.982 1.00 93.62 87 ALA A N 1
ATOM 691 C CA . ALA A 1 87 ? -9.093 -2.421 -0.752 1.00 93.62 87 ALA A CA 1
ATOM 692 C C . ALA A 1 87 ? -10.544 -2.298 -0.260 1.00 93.62 87 ALA A C 1
ATOM 694 O O . ALA A 1 87 ? -10.816 -1.543 0.673 1.00 93.62 87 ALA A O 1
ATOM 695 N N . PHE A 1 88 ? -11.468 -3.050 -0.864 1.00 92.19 88 PHE A N 1
ATOM 696 C CA . PHE A 1 88 ? -12.911 -2.929 -0.608 1.00 92.19 88 PHE A CA 1
ATOM 697 C C . PHE A 1 88 ? -13.475 -4.051 0.274 1.00 92.19 88 PHE A C 1
ATOM 699 O O . PHE A 1 88 ? -14.585 -3.939 0.794 1.00 92.19 88 PHE A O 1
ATOM 706 N N . GLY A 1 89 ? -12.701 -5.115 0.486 1.00 92.88 89 GLY A N 1
ATOM 707 C CA . GLY A 1 89 ? -13.129 -6.330 1.164 1.00 92.88 89 GLY A CA 1
ATOM 708 C C . GLY A 1 89 ? -13.789 -7.330 0.212 1.00 92.88 89 GLY A C 1
ATOM 709 O O . GLY A 1 89 ? -14.480 -6.961 -0.737 1.00 92.88 89 GLY A O 1
ATOM 710 N N . GLU A 1 90 ? -13.622 -8.618 0.522 1.00 92.56 90 GLU A N 1
ATOM 711 C CA . GLU A 1 90 ? -14.139 -9.738 -0.279 1.00 92.56 90 GLU A CA 1
ATOM 712 C C . GLU A 1 90 ? -15.636 -9.631 -0.572 1.00 92.56 90 GLU A C 1
ATOM 714 O O . GLU A 1 90 ? -16.077 -9.903 -1.682 1.00 92.56 90 GLU A O 1
ATOM 719 N N . LYS A 1 91 ? -16.440 -9.212 0.411 1.00 93.44 91 LYS A N 1
ATOM 720 C CA . LYS A 1 91 ? -17.892 -9.125 0.231 1.00 93.44 91 LYS A CA 1
ATOM 721 C C . LYS A 1 91 ? -18.265 -8.115 -0.860 1.00 93.44 91 LYS A C 1
ATOM 723 O O . LYS A 1 91 ? -18.965 -8.477 -1.797 1.00 93.44 91 LYS A O 1
ATOM 728 N N . ALA A 1 92 ? -17.767 -6.883 -0.750 1.00 92.38 92 ALA A N 1
ATOM 729 C CA . ALA A 1 92 ? -18.062 -5.824 -1.713 1.00 92.38 92 ALA A CA 1
ATOM 730 C C . ALA A 1 92 ? -17.490 -6.151 -3.098 1.00 92.38 92 ALA A C 1
ATOM 732 O O . ALA A 1 92 ? -18.149 -5.936 -4.108 1.00 92.38 92 ALA A O 1
ATOM 733 N N . PHE A 1 93 ? -16.284 -6.722 -3.146 1.00 93.19 93 PHE A N 1
ATOM 734 C CA . PHE A 1 93 ? -15.671 -7.138 -4.402 1.00 93.19 93 PHE A CA 1
ATOM 735 C C . PHE A 1 93 ? -16.489 -8.217 -5.127 1.00 93.19 93 PHE A C 1
ATOM 737 O O . PHE A 1 93 ? -16.705 -8.111 -6.331 1.00 93.19 93 PHE A O 1
ATOM 744 N N . ASN A 1 94 ? -16.981 -9.228 -4.405 1.00 92.75 94 ASN A N 1
ATOM 745 C CA . ASN A 1 94 ? -17.768 -10.310 -4.999 1.00 92.75 94 ASN A CA 1
ATOM 746 C C . ASN A 1 94 ? -19.175 -9.874 -5.442 1.00 92.75 94 ASN A C 1
ATOM 748 O O . ASN A 1 94 ? -19.738 -10.512 -6.322 1.00 92.75 94 ASN A O 1
ATOM 752 N N . GLU A 1 95 ? -19.735 -8.805 -4.872 1.00 93.50 95 GLU A N 1
ATOM 753 C CA . GLU A 1 95 ? -21.008 -8.223 -5.332 1.00 93.50 95 GLU A CA 1
ATOM 754 C C . GLU A 1 95 ? -20.855 -7.394 -6.625 1.00 93.50 95 GLU A C 1
ATOM 756 O O . GLU A 1 95 ? -21.831 -7.204 -7.346 1.00 93.50 95 GLU A O 1
ATOM 761 N N . LEU A 1 96 ? -19.645 -6.905 -6.923 1.00 84.88 96 LEU A N 1
ATOM 762 C CA . LEU A 1 96 ? -19.339 -6.063 -8.091 1.00 84.88 96 LEU A CA 1
ATOM 763 C C . LEU A 1 96 ? -18.737 -6.833 -9.279 1.00 84.88 96 LEU A C 1
ATOM 765 O O . LEU A 1 96 ? -18.536 -6.248 -10.344 1.00 84.88 96 LEU A O 1
ATOM 769 N N . LYS A 1 97 ? -18.391 -8.105 -9.080 1.00 70.75 97 LYS A N 1
ATOM 770 C CA . LYS A 1 97 ? -17.735 -8.974 -10.064 1.00 70.75 97 LYS A CA 1
ATOM 771 C C . LYS A 1 97 ? -18.748 -9.734 -10.912 1.00 70.75 97 LYS A C 1
ATOM 773 O O . LYS A 1 97 ? -18.448 -9.906 -12.115 1.00 70.75 97 LYS A O 1
#